Protein AF-A0A920B7X5-F1 (afdb_monomer)

Structure (mmCIF, N/CA/C/O backbone):
data_AF-A0A920B7X5-F1
#
_entry.id   AF-A0A920B7X5-F1
#
loop_
_atom_site.group_PDB
_atom_site.id
_atom_site.type_symbol
_atom_site.label_atom_id
_atom_site.label_alt_id
_atom_site.label_comp_id
_atom_site.label_asym_id
_atom_site.label_entity_id
_atom_site.label_seq_id
_atom_site.pdbx_PDB_ins_code
_atom_site.Cartn_x
_atom_site.Cartn_y
_atom_site.Cartn_z
_atom_site.occupancy
_atom_site.B_iso_or_equiv
_atom_site.auth_seq_id
_atom_site.auth_comp_id
_atom_site.auth_asym_id
_atom_site.auth_atom_id
_atom_site.pdbx_PDB_model_num
ATOM 1 N N . MET A 1 1 ? -0.117 -11.175 12.695 1.00 74.25 1 MET A N 1
ATOM 2 C CA . MET A 1 1 ? 0.252 -10.115 11.743 1.00 74.25 1 MET A CA 1
ATOM 3 C C . MET A 1 1 ? -0.464 -8.795 12.059 1.00 74.25 1 MET A C 1
ATOM 5 O O . MET A 1 1 ? -0.982 -8.146 11.176 1.00 74.25 1 MET A O 1
ATOM 9 N N . LYS A 1 2 ? -0.527 -8.329 13.313 1.00 76.75 2 LYS A N 1
ATOM 10 C CA . LYS A 1 2 ? -1.309 -7.109 13.613 1.00 76.75 2 LYS A CA 1
ATOM 11 C C . LYS A 1 2 ? -0.658 -5.803 13.120 1.00 76.75 2 LYS A C 1
ATOM 13 O O . LYS A 1 2 ? -1.341 -4.791 13.008 1.00 76.75 2 LYS A O 1
ATOM 18 N N . PHE A 1 3 ? 0.649 -5.813 12.860 1.00 90.75 3 PHE A N 1
ATOM 19 C CA . PHE A 1 3 ? 1.432 -4.618 12.516 1.00 90.75 3 PHE A CA 1
ATOM 20 C C . PHE A 1 3 ? 1.584 -4.424 11.008 1.00 90.75 3 PHE A C 1
ATOM 22 O O . PHE A 1 3 ? 2.085 -3.403 10.553 1.00 90.75 3 PHE A O 1
ATOM 29 N N . GLU A 1 4 ? 1.159 -5.416 10.238 1.00 93.88 4 GLU A N 1
ATOM 30 C CA . GLU A 1 4 ? 1.245 -5.447 8.792 1.00 93.88 4 GLU A CA 1
ATOM 31 C C . GLU A 1 4 ? 0.048 -4.735 8.147 1.00 93.88 4 GLU A C 1
ATOM 33 O O . GLU A 1 4 ? 0.051 -4.520 6.937 1.00 93.88 4 GLU A O 1
ATOM 38 N N . SER A 1 5 ? -0.950 -4.331 8.945 1.00 94.31 5 SER A N 1
ATOM 39 C CA . SER A 1 5 ? -2.066 -3.514 8.475 1.00 94.31 5 SER A CA 1
ATOM 40 C C . SER A 1 5 ? -1.594 -2.131 8.020 1.00 94.31 5 SER A C 1
ATOM 42 O O . SER A 1 5 ? -0.718 -1.518 8.631 1.00 94.31 5 SER A O 1
ATOM 44 N N . GLY A 1 6 ? -2.180 -1.630 6.935 1.00 96.62 6 GLY A N 1
ATOM 45 C CA . GLY A 1 6 ? -1.874 -0.311 6.388 1.00 96.62 6 GLY A CA 1
ATOM 46 C C . GLY A 1 6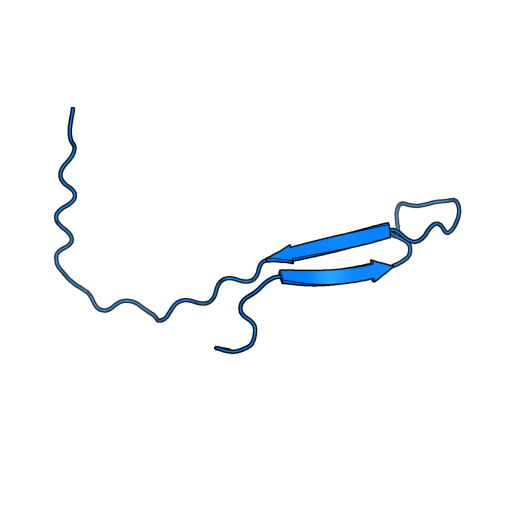 ? -1.454 -0.339 4.923 1.00 96.62 6 GLY A C 1
ATOM 47 O O . GLY A 1 6 ? -1.638 -1.328 4.214 1.00 96.62 6 GLY A O 1
ATOM 48 N N . VAL A 1 7 ? -0.927 0.792 4.454 1.00 97.50 7 VAL A N 1
ATOM 49 C CA . VAL A 1 7 ? -0.495 0.978 3.066 1.00 97.50 7 VAL A CA 1
ATOM 5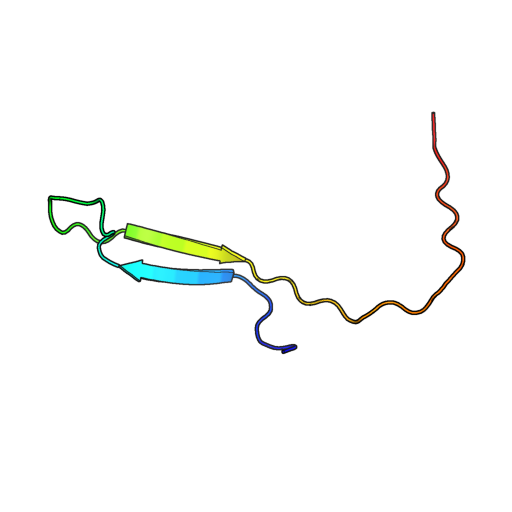0 C C . VAL A 1 7 ? 0.996 0.694 2.946 1.00 97.50 7 VAL A C 1
ATOM 52 O O . VAL A 1 7 ? 1.819 1.328 3.602 1.00 97.50 7 VAL A O 1
ATOM 55 N N . HIS A 1 8 ? 1.349 -0.214 2.046 1.00 98.00 8 HIS A N 1
ATOM 56 C CA . HIS A 1 8 ? 2.722 -0.585 1.728 1.00 98.00 8 HIS A CA 1
ATOM 57 C C . HIS A 1 8 ? 3.114 0.018 0.388 1.00 98.00 8 HIS A C 1
ATOM 59 O O . HIS A 1 8 ? 2.383 -0.106 -0.594 1.00 98.00 8 HIS A O 1
ATOM 65 N N . ARG A 1 9 ? 4.267 0.690 0.341 1.00 98.25 9 ARG A N 1
ATOM 66 C CA . ARG A 1 9 ? 4.758 1.392 -0.851 1.00 98.25 9 ARG A CA 1
ATOM 67 C C . ARG A 1 9 ? 5.916 0.632 -1.479 1.00 98.25 9 ARG A C 1
ATOM 69 O O . ARG A 1 9 ? 6.859 0.265 -0.785 1.00 98.25 9 ARG A O 1
ATOM 76 N N . VAL A 1 10 ? 5.895 0.503 -2.800 1.00 97.94 10 VAL A N 1
ATOM 77 C CA . VAL A 1 10 ? 7.012 -0.022 -3.590 1.00 97.94 10 VAL A CA 1
ATOM 78 C C . VAL A 1 10 ? 7.461 1.020 -4.607 1.00 97.94 10 VAL A C 1
ATOM 80 O O . VAL A 1 10 ? 6.639 1.708 -5.213 1.00 97.94 10 VAL A O 1
ATOM 83 N N . GLN A 1 11 ? 8.773 1.142 -4.782 1.00 98.31 11 GLN A N 1
ATOM 84 C CA . GLN A 1 11 ? 9.388 1.916 -5.856 1.00 98.31 11 GLN A CA 1
ATOM 85 C C . GLN A 1 11 ? 10.260 0.966 -6.663 1.00 98.31 11 GLN A C 1
ATOM 87 O O . GLN A 1 11 ? 11.169 0.346 -6.114 1.00 98.31 11 GLN A O 1
ATOM 92 N N . ARG A 1 12 ? 9.943 0.801 -7.945 1.00 98.00 12 ARG A N 1
ATOM 93 C CA . ARG A 1 12 ? 10.656 -0.122 -8.836 1.00 98.00 12 ARG A CA 1
ATOM 94 C C . ARG A 1 12 ? 10.542 0.324 -10.284 1.00 98.00 12 ARG A C 1
ATOM 96 O O . ARG A 1 12 ? 9.642 1.089 -10.615 1.00 98.00 12 ARG A O 1
ATOM 103 N N . VAL A 1 13 ? 11.396 -0.208 -11.147 1.00 98.00 13 VAL A N 1
ATOM 104 C CA . VAL A 1 13 ? 11.135 -0.227 -12.592 1.00 98.00 13 VAL A CA 1
ATOM 105 C C . VAL A 1 13 ? 10.229 -1.434 -12.871 1.00 98.00 13 VAL A C 1
ATOM 107 O O . VAL A 1 13 ? 10.615 -2.550 -12.521 1.00 98.00 13 VAL A O 1
ATOM 110 N N . PRO A 1 14 ? 9.006 -1.253 -13.398 1.00 97.62 14 PRO A N 1
AT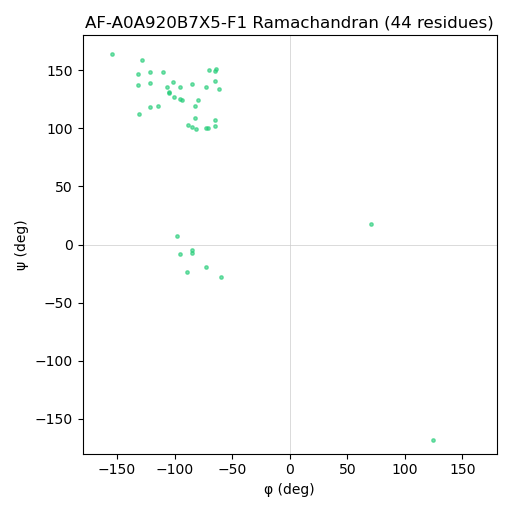OM 111 C CA . PRO A 1 14 ? 8.138 -2.378 -13.740 1.00 97.62 14 PRO A CA 1
ATOM 112 C C . PRO A 1 14 ? 8.728 -3.237 -14.859 1.00 97.62 14 PRO A C 1
ATOM 114 O O . PRO A 1 14 ? 9.360 -2.714 -15.769 1.00 97.62 14 PRO A O 1
ATOM 117 N N . GLU A 1 15 ? 8.432 -4.537 -14.853 1.00 97.19 15 GLU A N 1
ATOM 118 C CA . GLU A 1 15 ? 8.861 -5.459 -15.919 1.00 97.19 15 GLU A CA 1
ATOM 119 C C . GLU A 1 15 ? 8.330 -5.057 -17.303 1.00 97.19 15 GLU A C 1
ATOM 121 O O . GLU A 1 15 ? 8.963 -5.318 -18.319 1.00 97.19 15 GLU A O 1
ATOM 126 N N . THR A 1 16 ? 7.181 -4.381 -17.345 1.00 97.00 16 THR A N 1
ATOM 127 C CA . THR A 1 16 ? 6.551 -3.897 -18.578 1.00 97.00 16 THR A CA 1
ATOM 128 C C . THR A 1 16 ? 7.083 -2.538 -19.048 1.00 97.00 16 THR A C 1
ATOM 130 O O . THR A 1 16 ? 6.642 -2.059 -20.088 1.00 97.00 16 THR A O 1
ATOM 133 N N . GLU A 1 17 ? 7.970 -1.878 -18.294 1.00 96.50 17 GLU A N 1
ATOM 134 C CA . GLU A 1 17 ? 8.474 -0.537 -18.619 1.00 96.50 17 GLU A CA 1
ATOM 135 C C . GLU A 1 17 ? 9.787 -0.603 -19.406 1.00 96.50 17 GLU A C 1
ATOM 137 O O . GLU A 1 17 ? 10.782 -1.164 -18.954 1.00 96.50 17 GLU A O 1
ATOM 142 N N . THR A 1 18 ? 9.818 0.024 -20.583 1.00 95.06 18 THR A N 1
ATOM 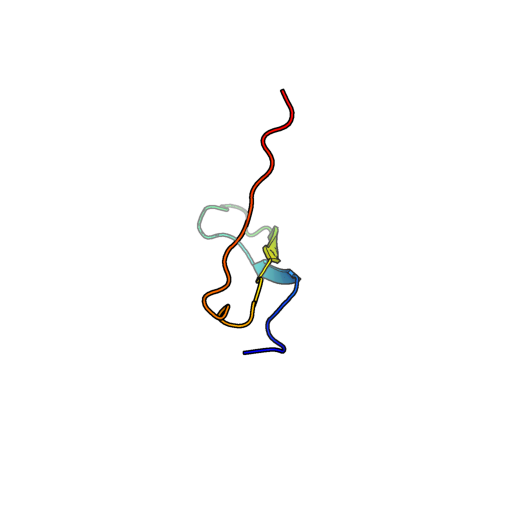143 C CA . THR A 1 18 ? 10.953 -0.095 -21.516 1.00 95.06 18 THR A CA 1
ATOM 144 C C . THR A 1 18 ? 12.047 0.951 -21.287 1.00 95.06 18 THR A C 1
ATOM 146 O O . THR A 1 18 ? 13.196 0.724 -21.655 1.00 95.06 18 THR A O 1
ATOM 149 N N . SER A 1 19 ? 11.733 2.106 -20.686 1.00 96.56 19 SER A N 1
ATOM 150 C CA . SER A 1 19 ? 12.680 3.235 -20.580 1.00 96.56 19 SER A CA 1
ATOM 151 C C . SER A 1 19 ? 13.419 3.312 -19.239 1.00 96.56 19 SER A C 1
ATOM 153 O O . SER A 1 19 ? 14.077 4.313 -18.963 1.00 96.56 19 SER A O 1
ATOM 155 N N . GLY A 1 20 ? 13.276 2.306 -18.370 1.00 95.31 20 GLY A N 1
ATOM 156 C CA . GLY A 1 20 ? 13.929 2.291 -17.056 1.00 95.31 20 GLY A CA 1
ATOM 157 C C . GLY A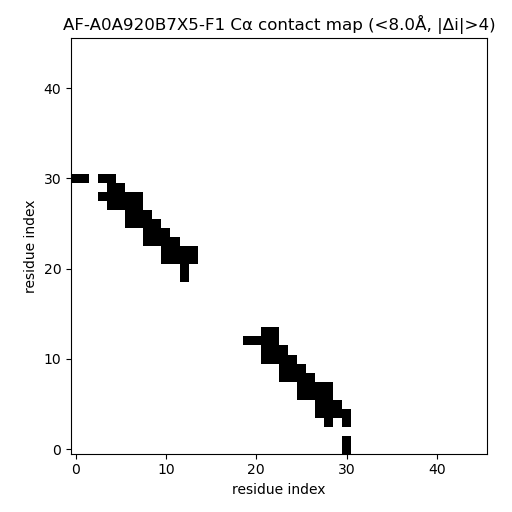 1 20 ? 13.356 3.292 -16.046 1.00 95.31 20 GLY A C 1
ATOM 158 O O . GLY A 1 20 ? 14.016 3.620 -15.060 1.00 95.31 20 GLY A O 1
ATOM 159 N N . ARG A 1 21 ? 12.143 3.812 -16.276 1.00 97.62 21 ARG A N 1
ATOM 160 C CA . ARG A 1 21 ? 11.498 4.759 -15.358 1.00 97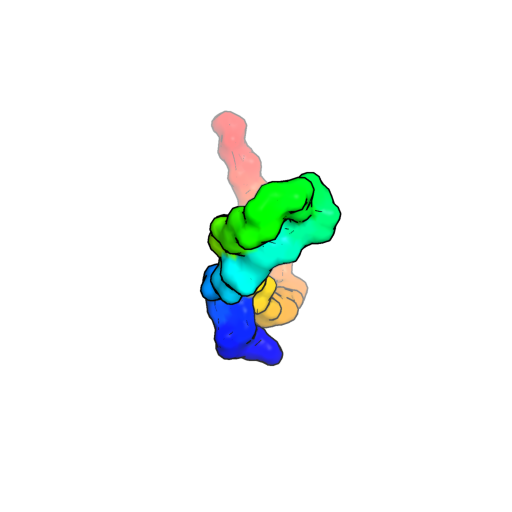.62 21 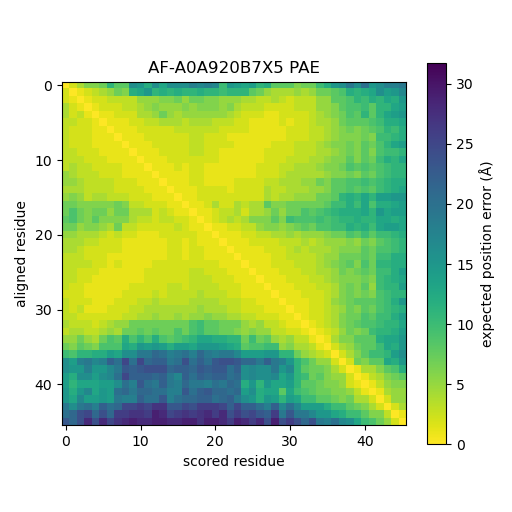ARG A CA 1
ATOM 161 C C . ARG A 1 21 ? 11.022 4.056 -14.089 1.00 97.62 21 ARG A C 1
ATOM 163 O O . ARG A 1 21 ? 10.406 2.995 -14.136 1.00 97.62 21 ARG A O 1
ATOM 170 N N . VAL A 1 22 ? 11.278 4.683 -12.941 1.00 97.44 22 VAL A N 1
ATOM 171 C CA . VAL A 1 22 ? 10.810 4.188 -11.642 1.00 97.44 22 VAL A CA 1
ATOM 172 C C . VAL A 1 22 ? 9.350 4.573 -11.447 1.00 97.44 22 VAL A C 1
ATOM 174 O O . VAL A 1 22 ? 8.992 5.748 -11.497 1.00 97.44 22 VAL A O 1
ATOM 177 N N . HIS A 1 23 ? 8.509 3.576 -11.196 1.00 98.06 23 HIS A N 1
ATOM 178 C CA . HIS A 1 23 ? 7.112 3.753 -10.832 1.00 98.06 23 HIS A CA 1
ATOM 179 C C . HIS A 1 23 ? 6.967 3.576 -9.318 1.00 98.06 23 HIS A C 1
ATOM 181 O O . HIS A 1 23 ? 7.577 2.687 -8.716 1.00 98.06 23 HIS A O 1
ATOM 187 N N . THR A 1 24 ? 6.140 4.421 -8.703 1.00 98.12 24 THR A N 1
ATOM 188 C CA . THR A 1 24 ? 5.726 4.263 -7.305 1.00 98.12 24 THR A CA 1
ATOM 189 C C . THR A 1 24 ? 4.334 3.648 -7.280 1.00 98.12 24 THR A C 1
ATOM 191 O O . THR A 1 24 ? 3.420 4.168 -7.916 1.00 98.12 24 THR A O 1
ATOM 194 N N . SER A 1 25 ? 4.164 2.553 -6.547 1.00 98.00 25 SER A N 1
ATOM 195 C CA . SER A 1 25 ? 2.867 1.897 -6.353 1.00 98.00 25 SER A CA 1
ATOM 196 C C . SER A 1 25 ? 2.605 1.679 -4.868 1.00 98.00 25 SER A C 1
ATOM 198 O O . SER A 1 25 ? 3.536 1.654 -4.058 1.00 98.00 25 SER A O 1
ATOM 200 N N . THR A 1 26 ? 1.335 1.512 -4.508 1.00 98.06 26 THR A N 1
ATOM 201 C CA . THR A 1 26 ? 0.910 1.218 -3.138 1.00 98.06 26 THR A CA 1
ATOM 202 C C . THR A 1 26 ? -0.071 0.056 -3.104 1.00 98.06 26 THR A C 1
ATOM 204 O O . THR A 1 26 ? -0.882 -0.08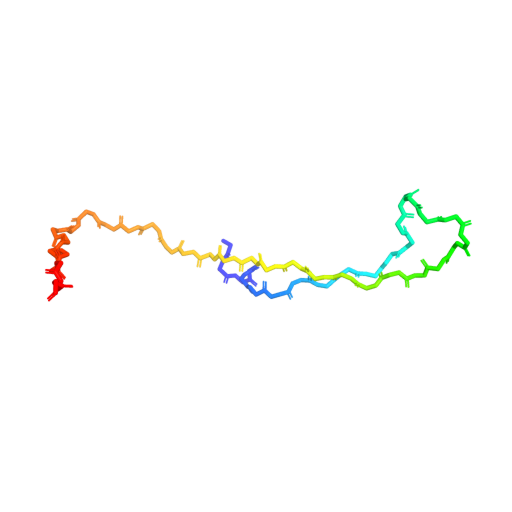1 -4.016 1.00 98.06 26 THR A O 1
ATOM 207 N N . ALA A 1 27 ? -0.029 -0.740 -2.039 1.00 97.62 27 ALA A N 1
ATOM 208 C CA . ALA A 1 27 ? -0.985 -1.808 -1.765 1.00 97.62 27 ALA A CA 1
ATOM 209 C C . ALA A 1 27 ? -1.465 -1.712 -0.314 1.00 97.62 27 ALA A C 1
ATOM 211 O O . ALA A 1 27 ? -0.661 -1.481 0.587 1.00 97.62 27 ALA A O 1
ATOM 212 N N . THR A 1 28 ? -2.764 -1.882 -0.085 1.00 97.25 28 THR A N 1
ATOM 213 C CA . THR A 1 28 ? -3.347 -1.860 1.262 1.00 97.25 28 THR A CA 1
ATOM 214 C C . THR A 1 28 ? -3.460 -3.279 1.798 1.00 97.25 28 THR A C 1
ATOM 216 O O . THR A 1 28 ? -3.929 -4.172 1.095 1.00 97.25 28 THR A O 1
ATOM 219 N N . VAL A 1 29 ? -3.075 -3.472 3.054 1.00 97.31 29 VAL A N 1
ATOM 220 C CA . VAL A 1 29 ? -3.242 -4.723 3.791 1.00 97.31 29 VAL A CA 1
ATOM 221 C C . VAL A 1 29 ? -4.220 -4.469 4.936 1.00 97.31 29 VAL A C 1
ATOM 223 O O . VAL A 1 29 ? -3.978 -3.617 5.792 1.00 97.31 29 VAL A O 1
ATOM 226 N N . ALA A 1 30 ? -5.342 -5.189 4.936 1.00 94.94 30 ALA A N 1
ATOM 227 C CA . ALA A 1 30 ? -6.329 -5.168 6.012 1.00 94.94 30 ALA A CA 1
ATOM 228 C C . ALA A 1 30 ? -6.211 -6.457 6.825 1.00 94.94 30 ALA A C 1
ATOM 230 O O . ALA A 1 30 ? -6.152 -7.546 6.256 1.00 94.94 30 ALA A O 1
ATOM 231 N N . ILE A 1 31 ? -6.146 -6.328 8.150 1.00 93.50 31 ILE A N 1
ATOM 232 C CA . ILE A 1 31 ? -5.977 -7.461 9.062 1.00 93.50 31 ILE A CA 1
ATOM 233 C C . ILE A 1 31 ? -7.027 -7.326 10.145 1.00 93.50 31 ILE A C 1
ATOM 235 O O . ILE A 1 31 ? -7.003 -6.384 10.935 1.00 93.50 31 ILE A O 1
ATOM 239 N N . LEU A 1 32 ? -7.966 -8.261 10.124 1.00 91.69 32 LEU A N 1
ATOM 240 C CA . LEU A 1 32 ? -9.081 -8.345 11.049 1.00 91.69 32 LEU A CA 1
ATOM 241 C C . LEU A 1 32 ? -8.854 -9.555 11.952 1.00 91.69 32 LEU A C 1
ATOM 243 O O . LEU A 1 32 ? -8.238 -10.538 11.534 1.00 91.69 32 LEU A O 1
ATOM 247 N N . ALA A 1 33 ? -9.323 -9.464 13.193 1.00 89.31 33 ALA A N 1
ATOM 248 C CA . ALA A 1 33 ? -9.469 -10.657 14.010 1.00 89.31 33 ALA A CA 1
ATOM 249 C C . ALA A 1 33 ? -10.519 -11.573 13.368 1.00 89.31 33 ALA A C 1
ATOM 251 O O . ALA A 1 33 ? -11.433 -11.096 12.692 1.00 89.31 33 ALA A O 1
ATOM 252 N N . GLU A 1 34 ? -10.375 -12.875 13.579 1.00 87.56 34 GLU A N 1
ATOM 253 C CA . GLU A 1 34 ? -11.448 -13.816 13.282 1.00 87.56 34 GLU A CA 1
ATOM 254 C C . GLU A 1 34 ? -12.659 -13.457 14.154 1.00 87.56 34 GLU A C 1
ATOM 256 O O . GLU A 1 34 ? -12.498 -13.122 15.329 1.00 87.56 34 GLU A O 1
ATOM 261 N N . ALA A 1 35 ? -13.844 -13.415 13.550 1.00 86.06 35 ALA A N 1
ATOM 262 C CA . ALA A 1 35 ? -15.066 -13.066 14.259 1.00 86.06 35 ALA A CA 1
ATOM 263 C C . ALA A 1 35 ? -15.644 -14.313 14.935 1.00 86.06 35 ALA A C 1
ATOM 265 O O . ALA A 1 35 ? -15.701 -15.373 14.315 1.00 86.06 35 ALA A O 1
ATOM 266 N N . ASP A 1 36 ? -16.111 -14.165 16.174 1.00 85.12 36 ASP A N 1
ATOM 267 C CA . ASP A 1 36 ? -16.928 -15.185 16.830 1.00 85.12 36 ASP A CA 1
ATOM 268 C C . ASP A 1 36 ? -18.317 -15.253 16.165 1.00 85.12 36 ASP A C 1
ATOM 270 O O . ASP A 1 36 ? -18.831 -14.243 15.671 1.00 85.12 36 ASP A O 1
ATOM 274 N N . GLU A 1 37 ? -18.950 -16.431 16.166 1.00 78.25 37 GLU A N 1
ATOM 275 C CA . GLU A 1 37 ? -20.334 -16.577 15.703 1.00 78.25 37 GLU A CA 1
ATOM 276 C C . GLU A 1 37 ? -21.278 -15.795 16.628 1.00 78.25 37 GLU A C 1
ATOM 278 O O . GLU A 1 37 ? -21.552 -16.190 17.762 1.00 78.25 37 GLU A O 1
ATOM 283 N N . ILE A 1 38 ? -21.788 -14.671 16.130 1.00 78.00 38 ILE A N 1
ATOM 284 C CA . ILE A 1 38 ? -22.885 -13.918 16.738 1.00 78.00 38 ILE A CA 1
ATOM 285 C C . ILE A 1 38 ? -24.040 -13.821 15.742 1.00 78.00 38 ILE A C 1
ATOM 287 O O . ILE A 1 38 ? -23.831 -13.777 14.530 1.00 78.00 38 ILE A O 1
ATOM 291 N N . GLU A 1 39 ? -25.270 -13.789 16.250 1.00 69.31 39 GLU A N 1
ATOM 292 C CA . GLU A 1 39 ? -26.473 -13.625 15.434 1.00 69.31 39 GLU A CA 1
ATOM 293 C C . GLU A 1 39 ? -26.513 -12.180 14.899 1.00 69.31 39 GLU A C 1
ATOM 295 O O . GLU A 1 39 ? -26.803 -11.230 15.627 1.00 69.31 39 GLU A O 1
ATOM 300 N N . VAL A 1 40 ? -26.113 -11.990 13.636 1.00 74.06 40 VAL A N 1
ATOM 301 C CA . VAL A 1 40 ? -26.085 -10.671 12.987 1.00 74.06 40 VAL A CA 1
ATOM 302 C C . VAL A 1 40 ? -27.441 -10.403 12.337 1.00 74.06 40 VAL A C 1
ATOM 304 O O . VAL A 1 40 ? -27.738 -10.918 11.261 1.00 74.06 40 VAL A O 1
ATOM 307 N N . GLU A 1 41 ? -28.262 -9.567 12.969 1.00 78.31 41 GLU A N 1
ATOM 308 C CA . GLU A 1 41 ? -29.534 -9.113 12.400 1.00 78.31 41 GLU A CA 1
ATOM 309 C C . GLU A 1 41 ? -29.287 -7.952 11.414 1.00 78.31 41 GLU A C 1
ATOM 311 O O . GLU A 1 41 ? -29.077 -6.798 11.802 1.00 78.31 41 GLU A O 1
ATOM 316 N N . ILE A 1 42 ? -29.266 -8.253 10.111 1.00 80.12 42 ILE A N 1
ATOM 317 C CA . ILE A 1 42 ? -29.159 -7.237 9.053 1.00 80.12 42 ILE A CA 1
ATOM 318 C C . ILE A 1 42 ? -30.564 -6.712 8.745 1.00 80.12 42 ILE A C 1
ATOM 320 O O . ILE A 1 42 ? -31.336 -7.342 8.028 1.00 80.12 42 ILE A O 1
ATOM 324 N N . ASN A 1 43 ? -30.892 -5.533 9.276 1.00 78.25 43 ASN A N 1
ATOM 325 C CA . ASN A 1 43 ? -32.127 -4.837 8.925 1.00 78.25 43 ASN A CA 1
ATOM 326 C C . ASN A 1 43 ? -32.023 -4.266 7.502 1.00 78.25 43 ASN A C 1
ATOM 328 O O . ASN A 1 43 ? -31.427 -3.203 7.298 1.00 78.25 43 ASN A O 1
ATOM 332 N N . GLU A 1 44 ? -32.619 -4.944 6.522 1.00 75.88 44 GLU A N 1
ATOM 333 C CA . GLU A 1 44 ? -32.844 -4.377 5.191 1.00 75.88 44 GLU A CA 1
ATOM 334 C C . GLU A 1 44 ? -33.829 -3.205 5.309 1.00 75.88 44 GLU A C 1
ATOM 336 O O . GLU A 1 44 ? -35.037 -3.385 5.464 1.00 75.88 44 GLU A O 1
ATOM 341 N N . LYS A 1 45 ? -33.313 -1.973 5.272 1.00 71.44 45 LYS A N 1
ATOM 342 C CA . LYS A 1 45 ? -34.156 -0.795 5.059 1.00 71.44 45 LYS A CA 1
ATOM 343 C C . LYS A 1 45 ? -34.393 -0.639 3.560 1.00 71.44 45 LYS A C 1
ATOM 345 O O . LYS A 1 45 ? -33.463 -0.298 2.831 1.00 71.44 45 LYS A O 1
ATOM 350 N N . ILE A 1 46 ? -35.632 -0.910 3.154 1.00 57.12 46 ILE A N 1
ATOM 35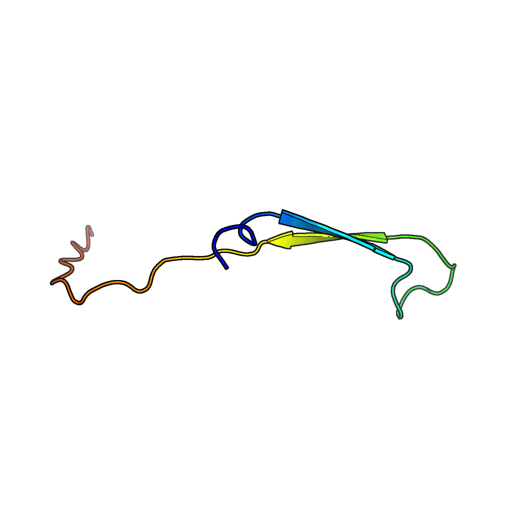1 C CA . ILE A 1 46 ? -36.210 -0.554 1.850 1.00 57.12 46 ILE A CA 1
ATOM 352 C C . ILE A 1 46 ? -36.589 0.929 1.861 1.00 57.12 46 ILE A C 1
ATOM 354 O O . ILE A 1 46 ? -37.116 1.391 2.902 1.00 57.12 46 ILE A O 1
#

Radius of gyration: 19.64 Å; Cα contacts (8 Å, |Δi|>4): 39; chains: 1; bounding box: 50×21×38 Å

pLDDT: mean 89.92, std 10.25, range [57.12, 98.31]

Nearest PDB structures (foldseek):
  9d7s-assembly2_2w  TM=8.094E-01  e=3.802E-02  Thermus thermophilus HB8
  5mgp-assembly1_z  TM=7.531E-01  e=1.086E+00  Escherichia coli

Solvent-accessible surface area (backbone atoms only — not comparable to full-atom values): 3361 Å² total; per-residue (Å²): 115,86,80,66,46,46,78,47,77,48,78,43,61,53,94,89,50,88,84,70,59,73,46,78,50,74,47,78,39,86,71,75,79,88,78,77,96,65,93,78,83,79,79,83,82,128

Sequence (46 aa):
MKFESGVHRVQRVPETETSGRVHTSTATVAILAEADEIEVEINEKI

Secondary structure (DSSP, 8-state):
-TTS-EEEEEEE--TT-SS-PPEEEEEEE---PPPP----------

Mean predicted aligned error: 7.22 Å

Foldseek 3Di:
DVVQFAKDKDWAQDPPHDPRDIDIDIDGDDDDDDDDDDDDDDDDDD